Protein AF-A0AA45WQB1-F1 (afdb_monomer_lite)

Sequence (54 aa):
MTEQEYFQLLERIVKGAEYLANPLIKPVEYQKYIKLYDELCEIVFRYRSEIDWE

Structure (mmCIF, N/CA/C/O backbone):
data_AF-A0AA45WQB1-F1
#
_entry.id   AF-A0AA45WQB1-F1
#
loop_
_atom_site.group_PDB
_atom_site.id
_atom_site.type_symbol
_atom_site.label_atom_id
_atom_site.label_alt_id
_atom_site.label_comp_id
_atom_site.label_asym_id
_atom_site.label_entity_id
_atom_site.label_seq_id
_atom_site.pdbx_PDB_ins_code
_atom_site.Cartn_x
_atom_site.Cartn_y
_atom_site.Cartn_z
_atom_site.occupancy
_atom_site.B_iso_or_equiv
_atom_site.auth_seq_id
_atom_site.auth_comp_id
_atom_site.auth_asym_id
_atom_site.auth_atom_id
_atom_site.pdbx_PDB_model_num
ATOM 1 N N . MET A 1 1 ? 6.800 4.835 -16.652 1.00 84.19 1 MET A N 1
ATOM 2 C CA . MET A 1 1 ? 7.228 4.114 -15.437 1.00 84.19 1 MET A CA 1
ATOM 3 C C . MET A 1 1 ? 8.234 3.063 -15.863 1.00 84.19 1 MET A C 1
ATOM 5 O O . MET A 1 1 ? 8.019 2.413 -16.880 1.00 84.19 1 MET A O 1
ATOM 9 N N . THR A 1 2 ? 9.354 2.966 -15.160 1.00 91.06 2 THR A N 1
ATOM 10 C CA . THR A 1 2 ? 10.361 1.917 -15.361 1.00 91.06 2 THR A CA 1
ATOM 11 C C . THR A 1 2 ? 9.954 0.635 -14.638 1.00 91.06 2 THR A C 1
ATOM 13 O O . THR A 1 2 ? 9.157 0.668 -13.700 1.00 91.06 2 THR A O 1
ATOM 16 N N . GLU A 1 3 ? 10.546 -0.495 -15.021 1.00 90.00 3 GLU A N 1
ATOM 17 C CA . GLU A 1 3 ? 10.329 -1.779 -14.347 1.00 90.00 3 GLU A CA 1
ATOM 18 C C . GLU A 1 3 ? 10.678 -1.715 -12.844 1.00 90.00 3 GLU A C 1
ATOM 20 O O . GLU A 1 3 ? 9.947 -2.232 -12.000 1.00 90.00 3 GLU A O 1
ATOM 25 N N . GLN A 1 4 ? 11.751 -1.005 -12.478 1.00 93.81 4 GLN A N 1
ATOM 26 C CA . GLN A 1 4 ? 12.135 -0.822 -11.076 1.00 93.81 4 GLN A CA 1
ATOM 27 C C . GLN A 1 4 ? 11.081 -0.033 -10.281 1.00 93.81 4 GLN A C 1
ATOM 29 O O . GLN A 1 4 ? 10.739 -0.419 -9.163 1.00 93.81 4 GLN A O 1
ATOM 34 N N . GLU A 1 5 ? 10.556 1.059 -10.842 1.00 93.06 5 GLU A N 1
ATOM 35 C CA . GLU A 1 5 ? 9.487 1.848 -10.212 1.00 93.06 5 GLU A CA 1
ATOM 36 C C . GLU A 1 5 ? 8.203 1.027 -10.061 1.00 93.06 5 GLU A C 1
ATOM 38 O O . GLU A 1 5 ? 7.537 1.113 -9.028 1.00 93.06 5 GLU A O 1
ATOM 43 N N . TYR A 1 6 ? 7.888 0.190 -11.053 1.00 92.94 6 TYR A N 1
ATOM 44 C CA . TYR A 1 6 ? 6.754 -0.728 -11.010 1.00 92.94 6 TYR A CA 1
ATOM 45 C C . TYR A 1 6 ? 6.875 -1.732 -9.859 1.00 92.94 6 TYR A 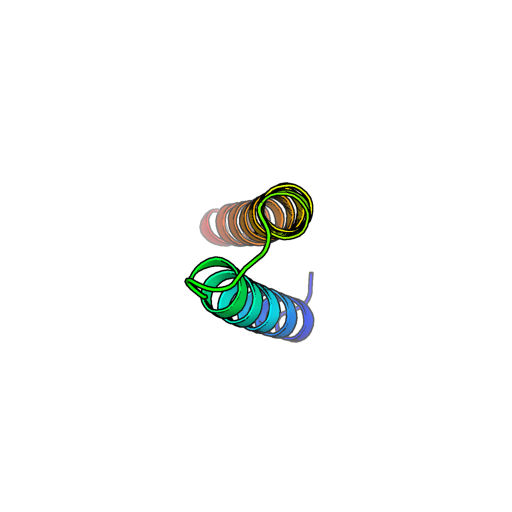C 1
ATOM 47 O O . TYR A 1 6 ? 5.951 -1.862 -9.055 1.00 92.94 6 TYR A O 1
ATOM 55 N N . PHE A 1 7 ? 8.030 -2.387 -9.705 1.00 94.88 7 PHE A N 1
ATOM 56 C CA . PHE A 1 7 ? 8.247 -3.321 -8.596 1.00 94.88 7 PHE A CA 1
ATOM 57 C C . PHE A 1 7 ? 8.177 -2.640 -7.225 1.00 94.88 7 PHE A C 1
ATOM 59 O O . PHE A 1 7 ? 7.596 -3.197 -6.293 1.00 94.88 7 PHE A O 1
ATOM 66 N N . GLN A 1 8 ? 8.696 -1.417 -7.097 1.00 95.88 8 GLN A N 1
ATOM 67 C CA . GLN A 1 8 ? 8.567 -0.636 -5.861 1.00 95.88 8 GLN A CA 1
ATOM 68 C C . GLN A 1 8 ? 7.108 -0.278 -5.547 1.00 95.88 8 GLN A C 1
ATOM 70 O O . GLN A 1 8 ? 6.699 -0.288 -4.384 1.00 95.88 8 GLN A O 1
ATOM 75 N N . LEU A 1 9 ? 6.314 0.0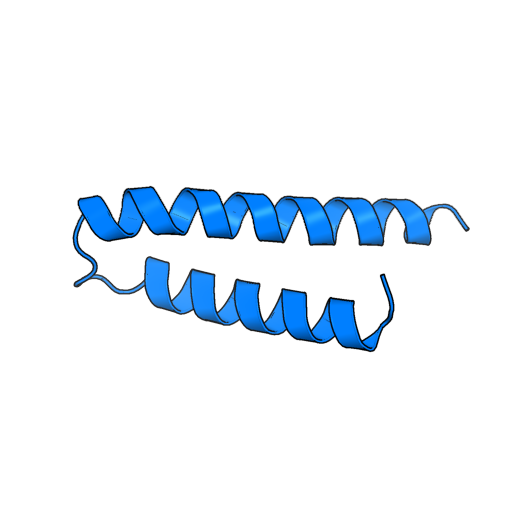39 -6.571 1.00 96.06 9 LEU A N 1
ATOM 76 C CA . LEU A 1 9 ? 4.876 0.278 -6.444 1.00 96.06 9 LEU A CA 1
ATOM 77 C C . LEU A 1 9 ? 4.141 -0.978 -5.971 1.00 96.06 9 LEU A C 1
ATOM 79 O O . LEU A 1 9 ? 3.369 -0.899 -5.016 1.00 96.06 9 LEU A O 1
ATOM 83 N N . LEU A 1 10 ? 4.433 -2.136 -6.566 1.00 95.94 10 LEU A N 1
ATOM 84 C CA . LEU A 1 10 ? 3.869 -3.416 -6.134 1.00 95.94 10 LEU A CA 1
ATOM 85 C C . LEU A 1 10 ? 4.207 -3.728 -4.671 1.00 95.94 10 LEU A C 1
ATOM 87 O O . LEU A 1 10 ? 3.321 -4.099 -3.905 1.00 95.94 10 LEU A O 1
ATOM 91 N N . GLU A 1 11 ? 5.457 -3.522 -4.250 1.00 97.50 11 GLU A N 1
ATOM 92 C CA . GLU A 1 11 ? 5.867 -3.736 -2.856 1.00 97.50 11 GLU A CA 1
ATOM 93 C C . GLU A 1 11 ? 5.088 -2.830 -1.884 1.00 97.50 11 GLU A C 1
ATOM 95 O O . GLU A 1 11 ? 4.663 -3.265 -0.810 1.00 97.50 11 GLU A O 1
ATOM 100 N N . ARG A 1 12 ? 4.852 -1.569 -2.268 1.00 96.81 12 ARG A N 1
ATOM 101 C CA . ARG A 1 12 ? 4.041 -0.627 -1.482 1.00 96.81 12 ARG A CA 1
ATOM 102 C C . ARG A 1 12 ? 2.583 -1.059 -1.383 1.00 96.81 12 ARG A C 1
ATOM 104 O O . ARG A 1 12 ? 2.008 -0.934 -0.306 1.00 96.81 12 ARG A O 1
ATOM 111 N N . ILE A 1 13 ? 2.005 -1.574 -2.467 1.00 97.81 13 ILE A N 1
ATOM 112 C CA . ILE A 1 13 ? 0.634 -2.100 -2.479 1.00 97.81 13 ILE A CA 1
ATOM 113 C C . ILE A 1 13 ? 0.520 -3.283 -1.517 1.00 97.81 13 ILE A C 1
ATOM 115 O O . ILE A 1 13 ? -0.368 -3.279 -0.669 1.00 97.81 13 ILE A O 1
ATOM 119 N N . VAL A 1 14 ? 1.448 -4.244 -1.572 1.00 97.75 14 VAL A N 1
ATOM 120 C CA . VAL A 1 14 ? 1.449 -5.406 -0.663 1.00 97.75 14 VAL A CA 1
ATOM 121 C C . VAL A 1 14 ? 1.511 -4.961 0.799 1.00 97.75 14 VAL A C 1
ATOM 123 O O . VAL A 1 14 ? 0.652 -5.340 1.593 1.00 97.75 14 VAL A O 1
ATOM 126 N N . LYS A 1 15 ? 2.453 -4.076 1.147 1.00 96.94 15 LYS A N 1
ATOM 127 C CA . LYS A 1 15 ? 2.562 -3.520 2.509 1.00 96.94 15 LYS A CA 1
ATOM 128 C C . LYS A 1 15 ? 1.310 -2.746 2.930 1.00 96.94 15 LYS A C 1
ATOM 130 O O . LYS A 1 15 ? 0.899 -2.808 4.087 1.00 96.94 15 LYS A O 1
ATOM 135 N N . GLY A 1 16 ? 0.699 -2.013 2.000 1.00 97.19 16 GLY A N 1
ATOM 136 C CA . GLY A 1 16 ? -0.563 -1.310 2.221 1.00 97.19 16 GLY A CA 1
ATOM 137 C C . GLY A 1 16 ? -1.710 -2.270 2.541 1.00 97.19 16 GLY A C 1
ATOM 138 O O . GLY A 1 16 ? -2.439 -2.035 3.502 1.00 97.19 16 GLY A O 1
ATOM 139 N N . ALA A 1 17 ? -1.825 -3.375 1.800 1.00 97.69 17 ALA A N 1
ATOM 140 C CA . ALA A 1 17 ? -2.823 -4.414 2.046 1.00 97.69 17 ALA A CA 1
ATOM 141 C C . ALA A 1 17 ? -2.624 -5.086 3.413 1.00 97.69 17 ALA A C 1
ATOM 143 O O . ALA A 1 17 ? -3.584 -5.227 4.166 1.00 97.69 17 ALA A O 1
ATOM 144 N N . GLU A 1 18 ? -1.386 -5.441 3.769 1.00 97.38 18 GLU A N 1
ATOM 145 C CA . GLU A 1 18 ? -1.054 -6.005 5.086 1.00 97.38 18 GLU A CA 1
ATOM 146 C C . GLU A 1 18 ? -1.426 -5.049 6.227 1.00 97.38 18 GLU A C 1
ATOM 148 O O . GLU A 1 18 ? -2.012 -5.463 7.229 1.00 97.38 18 GLU A O 1
ATOM 153 N N . TYR A 1 19 ? -1.131 -3.756 6.065 1.00 96.56 19 TYR A N 1
ATOM 154 C CA . TYR A 1 19 ? -1.481 -2.737 7.051 1.00 96.56 19 TYR A CA 1
ATOM 155 C C . TYR A 1 19 ? -3.000 -2.565 7.192 1.00 96.56 19 TYR A C 1
ATOM 157 O O . TYR A 1 19 ? -3.506 -2.505 8.311 1.00 96.56 19 TYR A O 1
ATOM 165 N N . LEU A 1 20 ? -3.740 -2.520 6.080 1.00 97.62 20 LEU A N 1
ATOM 166 C CA . LEU A 1 20 ? -5.203 -2.396 6.079 1.00 97.62 20 LEU A CA 1
ATOM 167 C C . LEU A 1 20 ? -5.906 -3.651 6.616 1.00 97.62 20 LEU A C 1
ATOM 169 O O . LEU A 1 20 ? -6.983 -3.538 7.197 1.00 97.62 20 LEU A O 1
ATOM 173 N N . ALA A 1 21 ? -5.292 -4.826 6.464 1.00 96.88 21 ALA A N 1
ATOM 174 C CA . ALA A 1 21 ? -5.779 -6.087 7.019 1.00 96.88 21 ALA A CA 1
ATOM 175 C C . ALA A 1 21 ? -5.543 -6.217 8.535 1.00 96.88 21 ALA A C 1
ATOM 177 O O . ALA A 1 21 ? -6.069 -7.142 9.158 1.00 96.88 21 ALA A O 1
ATOM 178 N N . ASN A 1 22 ? -4.768 -5.315 9.149 1.00 96.38 22 ASN A N 1
ATOM 179 C CA . ASN A 1 22 ? -4.526 -5.335 10.586 1.00 96.38 22 ASN A CA 1
ATOM 180 C C . ASN A 1 22 ? -5.837 -5.072 11.358 1.00 96.38 22 ASN A C 1
ATOM 182 O O . ASN A 1 22 ? -6.369 -3.964 11.283 1.00 96.38 22 ASN A O 1
ATOM 186 N N . PRO A 1 23 ? -6.333 -6.018 12.179 1.00 95.44 23 PRO A N 1
ATOM 187 C CA . PRO A 1 23 ? -7.592 -5.853 12.910 1.00 95.44 23 PRO A CA 1
ATOM 188 C C . PRO A 1 23 ? -7.552 -4.744 13.973 1.00 95.44 23 PRO A C 1
ATOM 190 O O . PRO A 1 23 ? -8.597 -4.336 14.473 1.00 95.44 23 PRO A O 1
ATOM 193 N N . LEU A 1 24 ? -6.360 -4.259 14.336 1.00 97.19 24 LEU A N 1
ATOM 194 C CA . LEU A 1 24 ? -6.160 -3.179 15.304 1.00 97.19 24 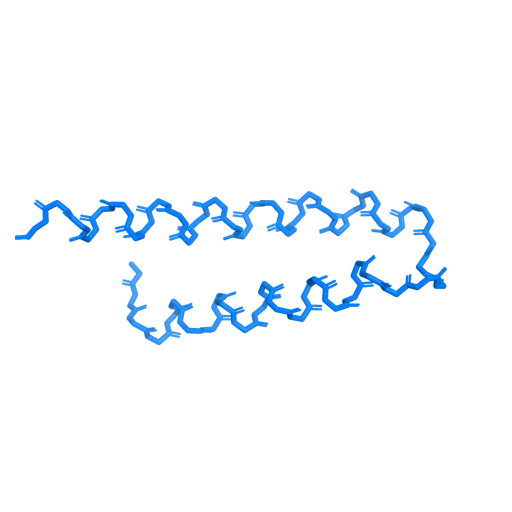LEU A CA 1
ATOM 195 C C . LEU A 1 24 ? -6.043 -1.793 14.653 1.00 97.19 24 LEU A C 1
ATOM 197 O O . LEU A 1 24 ? -5.805 -0.809 15.358 1.00 97.19 24 LEU A O 1
ATOM 201 N N . ILE A 1 25 ? -6.181 -1.694 13.327 1.00 96.56 25 ILE A N 1
ATOM 202 C CA . ILE A 1 25 ? -6.138 -0.410 12.627 1.00 96.56 25 ILE A CA 1
ATOM 203 C C . ILE A 1 25 ? -7.263 0.509 13.116 1.00 96.56 25 ILE A C 1
ATOM 205 O O . ILE A 1 25 ? -8.420 0.107 13.259 1.00 96.56 25 ILE A O 1
ATOM 209 N N . LYS A 1 26 ? -6.941 1.781 13.368 1.00 97.38 26 LYS A N 1
ATOM 210 C CA . LYS A 1 26 ? -7.968 2.751 13.757 1.00 97.38 26 LYS A CA 1
ATOM 211 C C . LYS A 1 26 ? -8.825 3.108 12.539 1.00 97.38 26 LYS A C 1
ATOM 213 O O . LYS A 1 26 ? -8.264 3.333 11.467 1.00 97.38 26 LYS A O 1
ATOM 218 N N . PRO A 1 27 ? -10.149 3.300 12.685 1.00 96.00 27 PRO A N 1
ATOM 219 C CA . PRO A 1 27 ? -11.020 3.651 11.557 1.00 96.00 27 PRO A CA 1
ATOM 220 C C . PRO A 1 27 ? -10.571 4.896 10.774 1.00 96.00 27 PRO A C 1
ATOM 222 O O . PRO A 1 27 ? -10.658 4.926 9.550 1.00 96.00 27 PRO A O 1
ATOM 225 N N . VAL A 1 28 ? -10.043 5.909 11.469 1.00 94.94 28 VAL A N 1
ATOM 226 C CA . VAL A 1 28 ? -9.523 7.141 10.844 1.00 94.94 28 VAL A CA 1
ATOM 227 C C . VAL A 1 28 ? -8.267 6.866 10.009 1.00 94.94 28 VAL A C 1
ATOM 229 O O . VAL A 1 28 ? -8.099 7.441 8.936 1.00 94.94 28 VAL A O 1
ATOM 232 N N . GLU A 1 29 ? -7.394 5.972 10.477 1.00 95.06 29 GLU A N 1
ATOM 233 C CA . GLU A 1 29 ? -6.211 5.546 9.725 1.00 95.06 29 GLU A CA 1
ATOM 234 C C . GLU A 1 29 ? -6.640 4.712 8.519 1.00 95.06 29 GLU A C 1
ATOM 236 O O . GLU A 1 29 ? -6.241 5.025 7.401 1.00 95.06 29 GLU A O 1
ATOM 241 N N . TYR A 1 30 ? -7.538 3.742 8.711 1.00 96.88 30 TYR A N 1
ATOM 242 C CA . TYR A 1 30 ? -8.090 2.936 7.623 1.00 96.88 30 TYR A CA 1
ATOM 243 C C . TYR A 1 30 ? -8.648 3.812 6.495 1.00 96.88 30 TYR A C 1
ATOM 245 O O . TYR A 1 30 ? -8.252 3.654 5.346 1.00 96.88 30 TYR A O 1
ATOM 253 N N . GLN A 1 31 ? -9.493 4.801 6.813 1.00 95.44 31 GLN A N 1
ATOM 254 C CA . GLN A 1 31 ? -10.067 5.712 5.812 1.00 95.44 31 GLN A CA 1
ATOM 255 C C . GLN A 1 31 ? 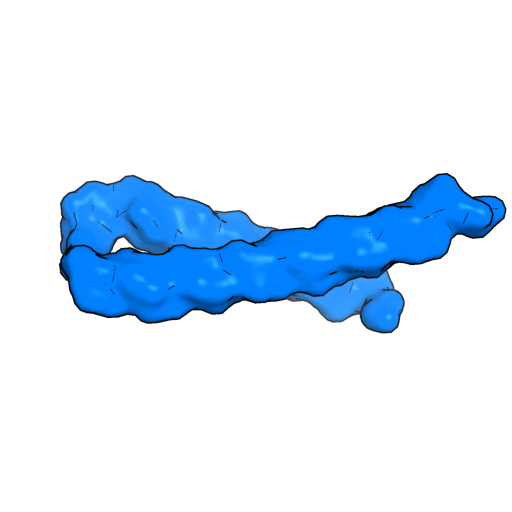-9.022 6.534 5.051 1.00 95.44 31 GLN A C 1
ATOM 257 O O . GLN A 1 31 ? -9.221 6.853 3.878 1.00 95.44 31 GLN A O 1
ATOM 262 N N . LYS A 1 32 ? -7.921 6.905 5.709 1.00 93.19 32 LYS A N 1
ATOM 263 C CA . LYS A 1 32 ? -6.823 7.628 5.067 1.00 93.19 32 LYS A CA 1
ATOM 264 C C . LYS A 1 32 ? -6.033 6.709 4.135 1.00 93.19 32 LYS A C 1
ATOM 266 O O . LYS A 1 32 ? -5.721 7.103 3.016 1.00 93.19 32 LYS A O 1
ATOM 271 N N . TYR A 1 33 ? -5.701 5.509 4.601 1.00 96.06 33 TYR A N 1
ATOM 272 C CA . TYR A 1 33 ? -4.798 4.606 3.895 1.00 96.06 33 TYR A CA 1
ATOM 273 C C . TYR A 1 33 ? -5.486 3.774 2.812 1.00 96.06 33 TYR A C 1
ATOM 275 O O . TYR A 1 33 ? -4.823 3.438 1.837 1.00 96.06 33 TYR A 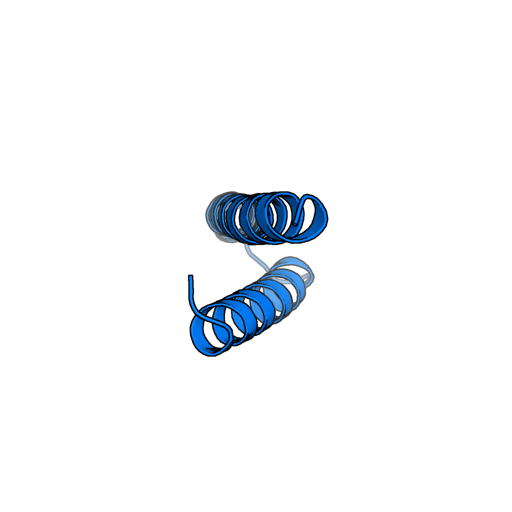O 1
ATOM 283 N N . ILE A 1 34 ? -6.795 3.517 2.912 1.00 97.31 34 ILE A N 1
ATOM 284 C CA . ILE A 1 34 ? -7.545 2.830 1.851 1.00 97.31 34 ILE A CA 1
ATOM 285 C C . ILE A 1 34 ? -7.554 3.648 0.556 1.00 97.31 34 ILE A C 1
ATOM 287 O O . ILE A 1 34 ? -7.293 3.105 -0.506 1.00 97.31 34 ILE A O 1
ATOM 291 N N . LYS A 1 35 ? -7.714 4.976 0.648 1.00 95.75 35 LYS A N 1
ATOM 292 C CA . LYS A 1 35 ? -7.656 5.863 -0.525 1.00 95.75 35 LYS A CA 1
ATOM 293 C C . LYS A 1 35 ? -6.290 5.825 -1.204 1.00 95.75 35 LYS A C 1
ATOM 295 O O . LYS A 1 35 ? -6.210 5.701 -2.417 1.00 95.75 35 LYS A O 1
ATOM 300 N N . LEU A 1 36 ? -5.218 5.889 -0.411 1.00 95.69 36 LEU A N 1
ATOM 301 C CA . LEU A 1 36 ? -3.856 5.787 -0.933 1.00 95.69 36 LEU A CA 1
ATOM 302 C C . LEU A 1 36 ? -3.605 4.416 -1.577 1.00 95.69 36 LEU A C 1
ATOM 304 O O . LEU A 1 36 ? -2.962 4.334 -2.617 1.00 95.69 36 LEU A O 1
ATOM 308 N N . TYR A 1 37 ? -4.094 3.340 -0.963 1.00 97.69 37 TYR A N 1
ATOM 309 C CA . TYR A 1 37 ? -3.989 1.995 -1.519 1.00 97.69 37 TYR A CA 1
ATOM 310 C C . TYR A 1 37 ? -4.696 1.885 -2.878 1.00 97.69 37 TYR A C 1
ATOM 312 O O . TYR A 1 37 ? -4.098 1.380 -3.830 1.00 97.69 37 TYR A O 1
ATOM 320 N N . ASP A 1 38 ? -5.919 2.410 -2.983 1.00 97.00 38 ASP A N 1
ATOM 321 C CA . ASP A 1 38 ? -6.695 2.416 -4.226 1.00 97.00 38 ASP A CA 1
ATOM 322 C C . ASP A 1 38 ? -5.978 3.214 -5.329 1.00 97.00 38 ASP A C 1
ATOM 324 O O . ASP A 1 38 ? -5.814 2.718 -6.443 1.00 97.00 38 ASP A O 1
ATOM 328 N N . GLU A 1 39 ? -5.451 4.401 -5.007 1.00 96.38 39 GLU A N 1
ATOM 329 C CA . GLU A 1 39 ? -4.664 5.225 -5.938 1.00 96.38 39 GLU A CA 1
ATOM 330 C C . GLU A 1 39 ? -3.426 4.481 -6.471 1.00 96.38 39 GLU A C 1
ATOM 332 O O . GLU A 1 39 ? -3.131 4.526 -7.668 1.00 96.38 39 GLU A O 1
ATOM 337 N N . LEU A 1 40 ? -2.703 3.758 -5.607 1.00 96.00 40 LEU A N 1
ATOM 338 C CA . LEU A 1 40 ? -1.544 2.960 -6.021 1.00 96.00 40 LEU A CA 1
ATOM 339 C C . LEU A 1 40 ? -1.956 1.800 -6.939 1.00 96.00 40 LEU A C 1
ATOM 341 O O . LEU A 1 40 ? -1.275 1.535 -7.934 1.00 96.00 40 LEU A O 1
ATOM 345 N N . CYS A 1 41 ? -3.073 1.134 -6.636 1.00 96.31 41 CYS A N 1
ATOM 346 C CA . CYS A 1 41 ? -3.613 0.062 -7.471 1.00 96.31 41 CYS A CA 1
ATOM 347 C C . CYS A 1 41 ? -4.017 0.573 -8.859 1.00 96.31 41 CYS A C 1
ATOM 349 O O . CYS A 1 41 ? -3.709 -0.080 -9.857 1.00 96.31 41 CYS A O 1
ATOM 351 N N . GLU A 1 42 ? -4.640 1.751 -8.947 1.00 95.81 42 GLU A N 1
ATOM 352 C CA . GLU A 1 42 ? -4.984 2.369 -10.231 1.00 95.81 42 GLU A CA 1
ATOM 353 C C . GLU A 1 42 ? -3.749 2.664 -11.088 1.00 95.81 42 GLU A C 1
ATOM 355 O O . GLU A 1 42 ? -3.761 2.397 -12.291 1.00 95.81 42 GLU A O 1
ATOM 360 N N . ILE A 1 43 ? -2.674 3.188 -10.491 1.00 94.25 43 ILE A N 1
ATOM 361 C CA . ILE A 1 43 ? -1.421 3.483 -11.206 1.00 94.25 43 ILE A CA 1
ATOM 362 C C . ILE A 1 43 ? -0.835 2.206 -11.819 1.00 94.25 43 ILE A C 1
ATOM 364 O O . ILE A 1 43 ? -0.461 2.191 -12.993 1.00 94.25 43 ILE A O 1
ATOM 368 N N . VAL A 1 44 ? -0.784 1.126 -11.035 1.00 93.81 44 VAL A N 1
ATOM 369 C CA . VAL A 1 44 ? -0.290 -0.184 -11.483 1.00 93.81 44 VAL A CA 1
ATOM 370 C C . VAL A 1 44 ? -1.180 -0.767 -12.579 1.00 93.81 44 VAL A C 1
ATOM 372 O O . VAL A 1 44 ? -0.664 -1.287 -13.568 1.00 93.81 44 VAL A O 1
ATOM 375 N N . PHE A 1 45 ? -2.503 -0.649 -12.440 1.00 91.69 45 PHE A N 1
ATOM 376 C CA . PHE A 1 45 ? -3.450 -1.149 -13.433 1.00 91.69 45 PHE A CA 1
ATOM 377 C C . PHE A 1 45 ? -3.307 -0.425 -14.775 1.00 91.69 45 PHE A C 1
ATOM 379 O O . PHE A 1 45 ? -3.229 -1.084 -15.808 1.00 91.69 45 PHE A O 1
ATOM 386 N N . ARG A 1 46 ? -3.203 0.912 -14.765 1.00 90.31 46 ARG A N 1
ATOM 387 C CA . ARG A 1 46 ? -3.015 1.710 -15.989 1.00 90.31 46 ARG A CA 1
ATOM 388 C C . ARG A 1 46 ? -1.713 1.355 -16.695 1.00 90.31 46 ARG A C 1
ATOM 390 O O . ARG A 1 46 ? -1.731 1.076 -17.887 1.00 90.31 46 ARG A O 1
ATOM 397 N N . TYR A 1 47 ? -0.615 1.271 -15.949 1.00 88.12 47 TYR A N 1
ATOM 398 C CA . TYR A 1 47 ? 0.677 0.889 -16.515 1.00 88.12 47 TYR A CA 1
ATOM 399 C C . TYR A 1 47 ? 0.656 -0.501 -17.150 1.00 88.12 47 TYR A C 1
ATOM 401 O O . TYR A 1 47 ? 1.150 -0.680 -18.258 1.00 88.12 47 TYR A O 1
ATOM 409 N N . ARG A 1 48 ? 0.037 -1.482 -16.484 1.00 79.56 48 ARG A N 1
ATOM 410 C CA . ARG A 1 48 ? -0.101 -2.826 -17.049 1.00 79.56 48 ARG A CA 1
ATOM 411 C C . ARG A 1 48 ? -0.998 -2.837 -18.283 1.00 79.56 48 ARG A C 1
ATOM 413 O O . ARG A 1 48 ? -0.656 -3.482 -19.264 1.00 79.56 48 ARG A O 1
ATOM 420 N N . SER A 1 49 ? -2.102 -2.089 -18.254 1.00 80.75 49 SER A N 1
ATOM 421 C CA . SER A 1 49 ? -2.982 -1.977 -19.415 1.00 80.75 49 SER A CA 1
ATOM 422 C C . SER A 1 49 ? -2.289 -1.333 -20.610 1.00 80.75 49 SER A C 1
ATOM 424 O O . SER A 1 49 ? -2.532 -1.765 -21.721 1.00 80.75 49 SER A O 1
ATOM 426 N N . GLU A 1 50 ? -1.413 -0.347 -20.405 1.00 75.06 50 GLU A N 1
ATOM 427 C CA . GLU A 1 50 ? -0.654 0.298 -21.485 1.00 75.06 50 GLU A CA 1
ATOM 428 C C . GLU A 1 50 ? 0.372 -0.65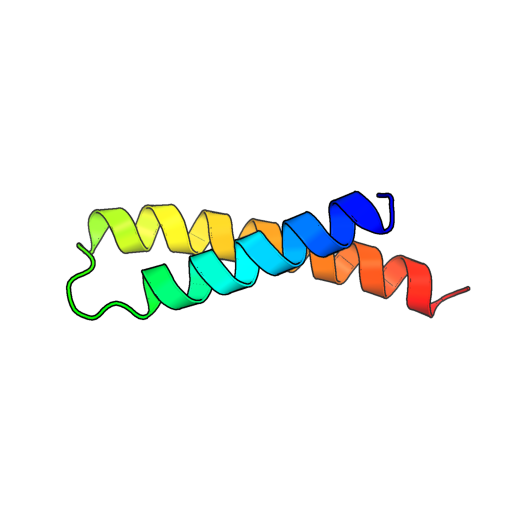2 -22.120 1.00 75.06 50 GLU A C 1
ATOM 430 O O . GLU A 1 50 ? 0.596 -0.573 -23.321 1.00 75.06 50 GLU A O 1
ATOM 435 N N . ILE A 1 51 ? 0.945 -1.571 -21.335 1.00 66.50 51 ILE A N 1
ATOM 436 C CA . ILE A 1 51 ? 1.907 -2.577 -21.811 1.00 66.50 51 ILE A CA 1
ATOM 437 C C . ILE A 1 51 ? 1.222 -3.747 -22.527 1.00 66.50 51 ILE A C 1
ATOM 439 O O . ILE A 1 51 ? 1.758 -4.248 -23.506 1.00 66.50 51 ILE A O 1
ATOM 443 N N . ASP A 1 52 ? 0.040 -4.183 -22.078 1.00 60.22 52 ASP A N 1
ATOM 444 C CA . ASP A 1 52 ? -0.667 -5.332 -22.672 1.00 60.22 52 ASP A CA 1
ATOM 445 C C . ASP A 1 52 ? -1.218 -5.051 -24.101 1.00 60.22 52 ASP A C 1
ATOM 447 O O . ASP A 1 52 ? -1.756 -5.961 -24.736 1.00 60.22 52 ASP A O 1
ATOM 451 N N . TRP A 1 53 ? -1.099 -3.818 -24.622 1.00 49.12 53 TRP A N 1
ATOM 452 C CA . TRP A 1 53 ? -1.491 -3.429 -25.991 1.00 49.12 53 TRP A CA 1
ATOM 453 C C . TRP A 1 53 ? -0.321 -3.285 -26.990 1.00 49.12 53 TRP A C 1
ATOM 455 O O . TRP A 1 53 ? -0.586 -2.983 -28.158 1.00 49.12 53 TRP A O 1
ATOM 465 N N . GLU A 1 54 ? 0.933 -3.499 -26.574 1.00 47.25 54 GLU A N 1
ATOM 466 C CA . GLU A 1 54 ? 2.125 -3.551 -27.452 1.00 47.25 54 GLU A CA 1
ATOM 467 C C . GLU A 1 54 ? 2.558 -4.993 -27.764 1.00 47.25 54 GLU A C 1
ATOM 469 O O . GLU A 1 54 ? 2.963 -5.236 -28.928 1.00 47.25 54 GLU A O 1
#

Organism: NCBI:txid574699

Foldseek 3Di:
DDPVVLVVLVVVLVVLVVQLPPPPDDPVRNVVSVVVSVVSVVVNVVVVVVVVVD

Radius of gyration: 13.01 Å; chains: 1; bounding box: 23×14×43 Å

pLDDT: mean 91.35, std 11.29, range [47.25, 97.81]

Secondary structure (DSSP, 8-state):
--HHHHHHHHHHHHHHHHHHT-TT--HHHHHHHHHHHHHHHHHHHHHHHHHTT-